Protein AF-A0A957ZQE4-F1 (afdb_monomer)

Mean predicted aligned error: 16.61 Å

pLDDT: mean 73.28, std 10.61, range [50.53, 89.31]

Structure (mmCIF, N/CA/C/O backbone):
data_AF-A0A957ZQE4-F1
#
_entry.id   AF-A0A957ZQE4-F1
#
loop_
_atom_site.group_PDB
_atom_site.id
_atom_site.type_symbol
_atom_site.label_atom_id
_atom_site.label_alt_id
_atom_site.label_comp_id
_atom_site.label_asym_id
_atom_site.label_entity_id
_atom_site.label_seq_id
_atom_site.pdbx_PDB_ins_code
_atom_site.Cartn_x
_atom_site.Cartn_y
_atom_site.Cartn_z
_atom_site.occupancy
_atom_site.B_iso_or_equiv
_atom_site.auth_seq_id
_atom_site.auth_comp_id
_atom_site.auth_asym_id
_atom_site.auth_atom_id
_atom_site.pdbx_PDB_model_num
ATOM 1 N N . LEU A 1 1 ? 15.292 -27.196 3.642 1.00 57.19 1 LEU A N 1
ATOM 2 C CA . LEU A 1 1 ? 14.819 -25.919 3.061 1.00 57.19 1 LEU A CA 1
ATOM 3 C C . LEU A 1 1 ? 16.015 -24.963 3.058 1.00 57.19 1 LEU A C 1
ATOM 5 O O . LEU A 1 1 ? 16.489 -24.632 4.133 1.00 57.19 1 LEU A O 1
ATOM 9 N N . GLY A 1 2 ? 16.624 -24.672 1.905 1.00 85.25 2 GLY A N 1
ATOM 10 C CA . GLY A 1 2 ? 17.897 -23.928 1.848 1.00 85.25 2 GLY A CA 1
ATOM 11 C C . GLY A 1 2 ? 17.754 -22.428 2.140 1.00 85.25 2 GLY A C 1
ATOM 12 O O . GLY A 1 2 ? 16.645 -21.900 2.120 1.00 85.25 2 GLY A O 1
ATOM 13 N N . LEU A 1 3 ? 18.883 -21.736 2.334 1.00 78.62 3 LEU A N 1
ATOM 14 C CA . LEU A 1 3 ? 18.977 -20.273 2.522 1.00 78.62 3 LEU A CA 1
ATOM 15 C C . LEU A 1 3 ? 18.223 -19.482 1.434 1.00 78.62 3 LEU A C 1
ATOM 17 O O . LEU A 1 3 ? 17.575 -18.479 1.719 1.00 78.62 3 LEU A O 1
ATOM 21 N N . PHE A 1 4 ? 18.225 -19.999 0.202 1.00 81.31 4 PHE A N 1
ATOM 22 C CA . PHE A 1 4 ? 17.439 -19.474 -0.917 1.00 81.31 4 PHE A CA 1
ATOM 23 C C . PHE A 1 4 ? 15.922 -19.533 -0.664 1.00 81.31 4 PHE A C 1
ATOM 25 O O . PHE A 1 4 ? 15.210 -18.572 -0.930 1.00 81.31 4 PHE A O 1
ATOM 32 N N . GLY A 1 5 ? 15.426 -20.627 -0.079 1.00 83.62 5 GLY A N 1
ATOM 33 C CA . GLY A 1 5 ? 14.014 -20.763 0.284 1.00 83.62 5 GLY A CA 1
ATOM 34 C C . GLY A 1 5 ? 13.593 -19.783 1.380 1.00 83.62 5 GLY A C 1
ATOM 35 O O . GLY A 1 5 ? 12.503 -19.224 1.311 1.00 83.62 5 GLY A O 1
ATOM 36 N N . VAL A 1 6 ? 14.479 -19.510 2.345 1.00 83.75 6 VAL A N 1
ATOM 37 C CA . VAL A 1 6 ? 14.240 -18.499 3.391 1.00 83.75 6 VAL A CA 1
ATOM 38 C C . VAL A 1 6 ? 14.212 -17.087 2.797 1.00 83.75 6 VAL A C 1
ATOM 40 O O . VAL A 1 6 ? 13.340 -16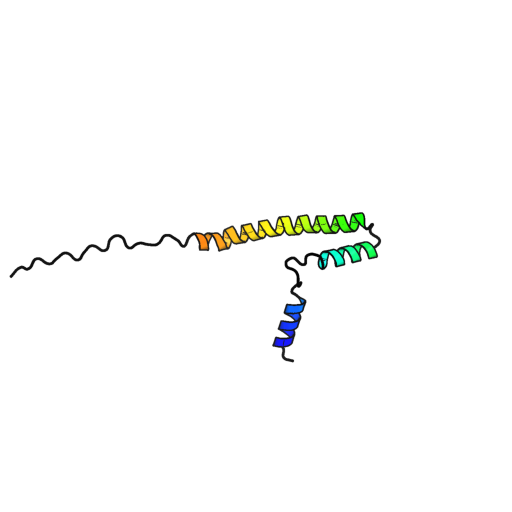.300 3.155 1.00 83.75 6 VAL A O 1
ATOM 43 N N . MET A 1 7 ? 15.094 -16.771 1.841 1.00 81.38 7 MET A N 1
ATOM 44 C CA . MET A 1 7 ? 15.052 -15.480 1.141 1.00 81.38 7 MET A CA 1
ATOM 45 C C . MET A 1 7 ? 13.780 -15.295 0.314 1.00 81.38 7 MET A C 1
ATOM 47 O O . MET A 1 7 ? 13.172 -14.233 0.392 1.00 81.38 7 MET A O 1
ATOM 51 N N . ILE A 1 8 ? 13.352 -16.312 -0.438 1.00 82.12 8 ILE A N 1
ATOM 52 C CA . ILE A 1 8 ? 12.107 -16.249 -1.217 1.00 82.12 8 ILE A CA 1
ATOM 53 C C . ILE A 1 8 ? 10.899 -16.094 -0.284 1.00 82.12 8 ILE A C 1
ATOM 55 O O . ILE A 1 8 ? 10.022 -15.282 -0.556 1.00 82.12 8 ILE A O 1
ATOM 59 N N . SER A 1 9 ? 10.880 -16.793 0.854 1.00 76.44 9 SER A N 1
ATOM 60 C CA . SER A 1 9 ? 9.819 -16.650 1.858 1.00 76.44 9 SER A CA 1
ATOM 61 C C . SER A 1 9 ? 9.775 -15.245 2.466 1.00 76.44 9 SER A C 1
ATOM 63 O O . SER A 1 9 ? 8.698 -14.663 2.582 1.00 76.44 9 SER A O 1
ATOM 65 N N . ASN A 1 10 ? 10.930 -14.675 2.821 1.00 74.81 10 ASN A N 1
ATOM 66 C CA . ASN A 1 10 ? 11.005 -13.303 3.330 1.00 74.81 10 ASN A CA 1
ATOM 67 C C . ASN A 1 10 ? 10.613 -12.279 2.260 1.00 74.81 10 ASN A C 1
ATOM 69 O O . ASN A 1 10 ? 9.953 -11.298 2.581 1.00 74.81 10 ASN A O 1
ATOM 73 N N . LEU A 1 11 ? 10.968 -12.516 0.994 1.00 72.94 11 LEU A N 1
ATOM 74 C CA . LEU A 1 11 ? 10.604 -11.644 -0.121 1.00 72.94 11 LEU A CA 1
ATOM 75 C C . LEU A 1 11 ? 9.091 -11.655 -0.374 1.00 72.94 11 LEU A C 1
ATOM 77 O O . LEU A 1 11 ? 8.489 -10.596 -0.501 1.00 72.94 11 LEU A O 1
ATOM 81 N N . ILE A 1 12 ? 8.466 -12.835 -0.378 1.00 70.56 12 ILE A N 1
ATOM 82 C CA . ILE A 1 12 ? 7.010 -12.979 -0.522 1.00 70.56 12 ILE A CA 1
ATOM 83 C C . ILE A 1 12 ? 6.283 -12.335 0.665 1.00 70.56 12 ILE A C 1
ATOM 85 O O . ILE A 1 12 ? 5.260 -11.688 0.472 1.00 70.56 12 ILE A O 1
ATOM 89 N N . SER A 1 13 ? 6.823 -12.457 1.881 1.00 65.75 13 SER A N 1
ATOM 90 C CA . SER A 1 13 ? 6.246 -11.818 3.069 1.00 65.75 13 SER A CA 1
ATOM 91 C C . SER A 1 13 ? 6.453 -10.300 3.109 1.00 65.75 13 SER A C 1
ATOM 93 O O . SER A 1 13 ? 5.699 -9.608 3.790 1.00 65.75 13 SER A O 1
ATOM 95 N N . ALA A 1 14 ? 7.479 -9.781 2.430 1.00 65.00 14 ALA A N 1
ATOM 96 C CA . ALA A 1 14 ? 7.797 -8.356 2.391 1.00 65.00 14 ALA A CA 1
ATOM 97 C C . ALA A 1 14 ? 7.049 -7.604 1.283 1.00 65.00 14 ALA A C 1
ATOM 99 O O . ALA A 1 14 ? 6.971 -6.377 1.331 1.00 65.00 14 ALA A O 1
ATOM 100 N N . ILE A 1 15 ? 6.511 -8.315 0.289 1.00 60.78 15 ILE A N 1
ATOM 101 C CA . ILE A 1 15 ? 5.730 -7.715 -0.789 1.00 60.78 15 ILE A CA 1
ATOM 102 C C . ILE A 1 15 ? 4.264 -7.678 -0.345 1.00 60.78 15 ILE A C 1
ATOM 104 O O . ILE A 1 15 ? 3.614 -8.726 -0.319 1.00 60.78 15 ILE A O 1
ATOM 108 N N . PRO A 1 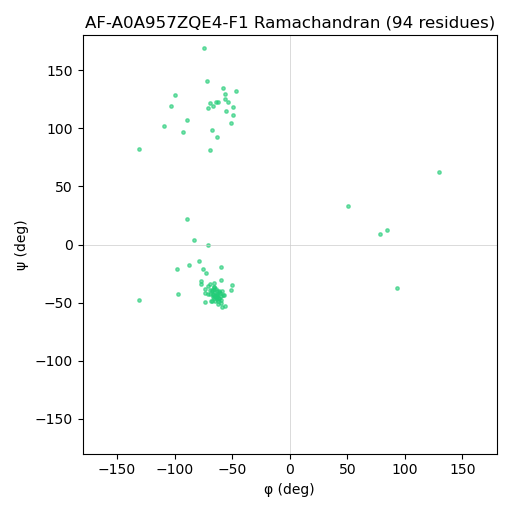16 ? 3.705 -6.502 -0.002 1.00 58.28 16 PRO A N 1
ATOM 109 C CA . PRO A 1 16 ? 2.264 -6.384 0.148 1.00 58.28 16 PRO A CA 1
ATOM 110 C C . PRO A 1 16 ? 1.601 -6.841 -1.157 1.00 58.28 16 PRO A C 1
ATOM 112 O O . PRO A 1 16 ? 1.929 -6.354 -2.239 1.00 58.28 16 PRO A O 1
ATOM 115 N N . ILE A 1 17 ? 0.689 -7.812 -1.048 1.00 59.88 17 ILE A N 1
ATOM 116 C CA . ILE A 1 17 ? 0.039 -8.492 -2.185 1.00 59.88 17 ILE A CA 1
ATOM 117 C C . ILE A 1 17 ? -0.743 -7.497 -3.069 1.00 59.88 17 ILE A C 1
ATOM 119 O O . ILE A 1 17 ? -0.995 -7.763 -4.243 1.00 59.88 17 ILE A O 1
ATOM 123 N N . THR A 1 18 ? -1.078 -6.316 -2.540 1.00 50.81 18 THR A N 1
ATOM 124 C CA . THR A 1 18 ? -1.650 -5.196 -3.290 1.00 50.81 18 THR A CA 1
ATOM 125 C C . THR A 1 18 ? -0.585 -4.149 -3.651 1.00 50.81 18 THR A C 1
ATOM 127 O O . THR A 1 18 ? 0.113 -3.654 -2.762 1.00 50.81 18 THR A O 1
ATOM 130 N N . PRO A 1 19 ? -0.472 -3.727 -4.929 1.00 51.91 19 PRO A N 1
ATOM 131 C CA . PRO A 1 19 ? 0.336 -2.567 -5.303 1.00 51.91 19 PRO A CA 1
ATOM 132 C C . PRO A 1 19 ? -0.091 -1.347 -4.474 1.00 51.91 19 PRO A C 1
ATOM 134 O O . PRO A 1 19 ? -1.269 -0.994 -4.448 1.00 51.91 19 PRO A O 1
ATOM 137 N N . GLY A 1 20 ? 0.848 -0.739 -3.744 1.00 57.53 20 GLY A N 1
ATOM 138 C CA . GLY A 1 20 ? 0.571 0.373 -2.822 1.00 57.53 20 GLY A CA 1
ATOM 139 C C . GLY A 1 20 ? -0.036 -0.028 -1.470 1.00 57.53 20 GLY A C 1
ATOM 140 O O . GLY A 1 20 ? -0.464 0.852 -0.728 1.00 57.53 20 GLY A O 1
ATOM 141 N N . ALA A 1 21 ? -0.093 -1.331 -1.159 1.00 60.00 21 ALA A N 1
ATOM 142 C CA . ALA A 1 21 ? -0.682 -1.905 0.055 1.00 60.00 21 ALA A CA 1
ATOM 143 C C . ALA A 1 21 ? -2.105 -1.403 0.349 1.00 60.00 21 ALA A C 1
ATOM 145 O O . ALA A 1 21 ? -2.516 -1.232 1.506 1.00 60.00 21 ALA A O 1
ATOM 146 N N . VAL A 1 22 ? -2.851 -1.137 -0.728 1.00 61.62 22 VAL A N 1
ATOM 147 C CA . VAL A 1 22 ? -4.127 -0.449 -0.644 1.00 61.62 22 VAL A CA 1
ATOM 148 C C . VAL A 1 22 ? -5.145 -1.322 0.084 1.00 61.62 22 VAL A C 1
ATOM 150 O O . VAL A 1 22 ? -5.409 -2.445 -0.337 1.00 61.62 22 VAL A O 1
ATOM 153 N N . GLY A 1 23 ? -5.665 -0.832 1.209 1.00 67.69 23 GLY A N 1
ATOM 154 C CA . GLY A 1 23 ? -6.643 -1.528 2.054 1.00 67.69 23 GLY A CA 1
ATOM 155 C C . GLY A 1 23 ? -6.054 -2.348 3.210 1.00 67.69 23 GLY A C 1
ATOM 156 O O . GLY A 1 23 ? -6.615 -2.315 4.300 1.00 67.69 23 GLY A O 1
ATOM 157 N N . GLN A 1 24 ? -4.910 -3.022 3.037 1.00 72.94 24 GLN A N 1
ATOM 158 C CA . GLN A 1 24 ? -4.297 -3.813 4.121 1.00 72.94 24 GLN A CA 1
ATOM 159 C C . GLN A 1 24 ? -3.648 -2.927 5.188 1.00 72.94 24 GLN A C 1
ATOM 161 O O . GLN A 1 24 ? -3.924 -3.081 6.377 1.00 72.94 24 GLN A O 1
ATOM 166 N N . PHE A 1 25 ? -2.818 -1.973 4.762 1.00 75.56 25 PHE A N 1
ATOM 167 C CA . PHE A 1 25 ? -2.191 -1.027 5.686 1.00 75.56 25 PHE A CA 1
ATOM 168 C C . PHE A 1 25 ? -3.213 -0.056 6.277 1.00 75.56 25 PHE A C 1
ATOM 170 O O . PHE A 1 25 ? -3.162 0.228 7.467 1.00 75.56 25 PHE A O 1
ATOM 177 N N . ASP A 1 26 ? -4.176 0.399 5.473 1.00 77.19 26 ASP A N 1
ATOM 178 C CA . ASP A 1 26 ? -5.239 1.299 5.928 1.00 77.19 26 ASP A CA 1
ATOM 179 C C . ASP A 1 26 ? -6.115 0.634 6.992 1.00 77.19 26 ASP A C 1
ATOM 181 O O . ASP A 1 26 ? -6.382 1.244 8.020 1.00 77.19 26 ASP A O 1
ATOM 185 N N . GLY A 1 27 ? -6.521 -0.622 6.775 1.00 79.94 27 GLY A N 1
ATOM 186 C CA . GLY A 1 27 ? -7.320 -1.373 7.742 1.00 79.94 27 GLY A CA 1
ATOM 187 C C . GLY A 1 27 ? -6.557 -1.660 9.035 1.00 79.94 27 GLY A C 1
ATOM 188 O O . GLY A 1 27 ? -7.126 -1.548 10.118 1.00 79.94 27 GLY A O 1
ATOM 189 N N . MET A 1 28 ? -5.258 -1.965 8.941 1.00 81.94 28 MET A N 1
ATOM 190 C CA . MET A 1 28 ? -4.398 -2.134 10.114 1.00 81.94 28 MET A CA 1
ATOM 191 C C . MET A 1 28 ? -4.243 -0.823 10.892 1.00 81.94 28 MET A C 1
ATOM 193 O O . MET A 1 28 ? -4.415 -0.813 12.107 1.00 81.94 28 MET A O 1
ATOM 197 N N . LEU A 1 29 ? -3.934 0.280 10.208 1.00 82.56 29 LEU A N 1
ATOM 198 C CA . LEU A 1 29 ? -3.713 1.580 10.837 1.00 82.56 29 LEU A CA 1
ATOM 199 C C . LEU A 1 29 ? -5.006 2.113 11.461 1.00 82.56 29 LEU A C 1
ATOM 201 O O . LEU A 1 29 ? -4.991 2.555 12.606 1.00 82.56 29 LEU A O 1
ATOM 205 N N . TYR A 1 30 ? -6.122 1.990 10.737 1.00 86.56 30 TYR A N 1
ATOM 206 C CA . TYR A 1 30 ? -7.458 2.271 11.247 1.00 86.56 30 TYR A CA 1
ATOM 207 C C . TYR A 1 30 ? -7.737 1.440 12.497 1.00 86.56 30 TYR A C 1
ATOM 209 O O . TYR A 1 30 ? -8.015 2.012 13.540 1.00 86.56 30 TYR A O 1
ATOM 217 N N . GLY A 1 31 ? -7.553 0.117 12.440 1.00 83.12 31 GLY A N 1
ATOM 218 C CA . GLY A 1 31 ? -7.770 -0.769 13.584 1.00 83.12 31 GLY A CA 1
ATOM 219 C C . GLY A 1 31 ? -6.908 -0.417 14.799 1.00 83.12 31 GLY A C 1
ATOM 220 O O . GLY A 1 31 ? -7.406 -0.429 15.920 1.00 83.12 31 GLY A O 1
ATOM 221 N N . ILE A 1 32 ? -5.642 -0.041 14.597 1.00 86.44 32 ILE A N 1
ATOM 222 C CA . ILE A 1 32 ? -4.760 0.426 15.678 1.00 86.44 32 ILE A CA 1
ATOM 223 C C . ILE A 1 32 ? -5.281 1.737 16.277 1.00 86.44 32 ILE A C 1
ATOM 225 O O . ILE A 1 32 ? -5.326 1.861 17.498 1.00 86.44 32 ILE A O 1
ATOM 229 N N . LEU A 1 33 ? -5.700 2.695 15.445 1.00 83.38 33 LEU A N 1
ATOM 230 C CA . LEU A 1 33 ? -6.273 3.970 15.889 1.00 83.38 33 LEU A CA 1
ATOM 231 C C . LEU A 1 33 ? -7.579 3.757 16.669 1.00 83.38 33 LEU A C 1
ATOM 233 O O . LEU A 1 33 ? -7.759 4.350 17.732 1.00 83.38 33 LEU A O 1
ATOM 237 N N . THR A 1 34 ? -8.450 2.860 16.204 1.00 85.25 34 THR A N 1
ATOM 238 C CA . THR A 1 34 ? -9.701 2.523 16.894 1.00 85.25 34 THR A CA 1
ATOM 239 C C . THR A 1 34 ? -9.436 1.814 18.226 1.00 85.25 34 THR A C 1
ATOM 241 O O . THR A 1 34 ? -10.046 2.160 19.234 1.00 85.25 34 THR A O 1
ATOM 244 N N . VAL A 1 35 ? -8.484 0.872 18.279 1.00 89.00 35 VAL A N 1
ATOM 245 C CA . VAL A 1 35 ? -8.068 0.204 19.532 1.00 89.00 35 VAL A CA 1
ATOM 246 C C . VAL A 1 35 ? -7.408 1.185 20.504 1.00 89.00 35 VAL A C 1
ATOM 248 O O . VAL A 1 35 ? -7.583 1.062 21.714 1.00 89.00 35 VAL A O 1
ATOM 251 N N . ALA A 1 36 ? -6.695 2.191 19.996 1.00 86.62 36 ALA A N 1
ATOM 252 C CA . ALA A 1 36 ? -6.133 3.277 20.795 1.00 86.62 36 ALA A CA 1
ATOM 253 C C . ALA A 1 36 ? -7.196 4.261 21.331 1.00 86.62 36 ALA A C 1
ATOM 255 O O . ALA A 1 36 ? -6.847 5.198 22.048 1.00 86.62 36 ALA A O 1
ATOM 256 N N . GLY A 1 37 ? -8.480 4.051 21.016 1.00 85.50 37 GLY A N 1
ATOM 257 C CA . GLY A 1 37 ? -9.597 4.856 21.510 1.00 85.50 37 GLY A CA 1
ATOM 258 C C . GLY A 1 37 ? -9.861 6.132 20.710 1.00 85.50 37 GLY A C 1
ATOM 259 O O . GLY A 1 37 ? -10.614 6.987 21.172 1.00 85.50 37 GLY A O 1
ATOM 260 N N . VAL A 1 38 ? -9.257 6.279 19.526 1.00 85.62 38 VAL A N 1
ATOM 261 C CA . VAL A 1 38 ? -9.542 7.394 18.612 1.00 85.62 38 VAL A CA 1
ATOM 262 C C . VAL A 1 38 ? -10.921 7.194 17.988 1.00 85.62 38 VAL A C 1
ATOM 264 O O . VAL A 1 38 ? -11.299 6.073 17.640 1.00 85.62 38 VAL A O 1
ATOM 267 N N . ASN A 1 39 ? -11.674 8.286 17.830 1.00 89.31 39 ASN A N 1
ATOM 268 C CA . ASN A 1 39 ? -12.977 8.247 17.178 1.00 89.31 39 ASN A CA 1
ATOM 269 C C . ASN A 1 39 ? -12.836 7.698 15.747 1.00 89.31 39 ASN A C 1
ATOM 271 O O . ASN A 1 39 ? -11.952 8.110 14.998 1.00 89.31 39 ASN A O 1
ATOM 275 N N . GLU A 1 40 ? -13.723 6.787 15.355 1.00 83.75 40 GLU A N 1
ATOM 276 C CA . GLU A 1 40 ? -13.740 6.137 14.039 1.00 83.75 40 GLU A CA 1
ATOM 277 C C . GLU A 1 40 ? -13.673 7.136 12.871 1.00 83.75 40 GLU A C 1
ATOM 279 O O . GLU A 1 40 ? -12.944 6.922 11.899 1.00 83.75 40 GLU A O 1
ATOM 284 N N . ALA A 1 41 ? -14.360 8.275 12.992 1.00 84.38 41 ALA A N 1
ATOM 285 C CA . ALA A 1 41 ? -14.333 9.322 11.975 1.00 84.38 41 ALA A CA 1
ATOM 286 C C . ALA A 1 41 ? -12.944 9.972 11.845 1.00 84.38 41 ALA A C 1
ATOM 288 O O . ALA A 1 41 ? -12.471 10.218 10.735 1.00 84.38 41 ALA A O 1
ATOM 289 N N . GLU A 1 42 ? -12.269 10.213 12.969 1.00 84.00 42 GLU A N 1
ATOM 290 C CA . GLU A 1 42 ? -10.931 10.813 13.025 1.00 84.00 42 GLU A CA 1
ATOM 291 C C . GLU A 1 42 ? -9.857 9.820 12.566 1.00 84.00 42 GLU A C 1
ATOM 293 O O . GLU A 1 42 ? -8.943 10.187 11.825 1.00 84.00 42 GLU A O 1
ATOM 298 N N . ALA A 1 43 ? -10.005 8.545 12.934 1.00 84.31 43 ALA A N 1
ATOM 299 C CA . ALA A 1 43 ? -9.137 7.460 12.495 1.00 84.31 43 ALA A CA 1
ATOM 300 C C . ALA A 1 43 ? -9.192 7.283 10.969 1.00 84.31 43 ALA A C 1
ATOM 302 O O . ALA A 1 43 ? -8.150 7.223 10.313 1.00 84.31 43 ALA A O 1
ATOM 303 N N . GLY A 1 44 ? -10.396 7.266 10.386 1.00 83.12 44 GLY A N 1
ATOM 304 C C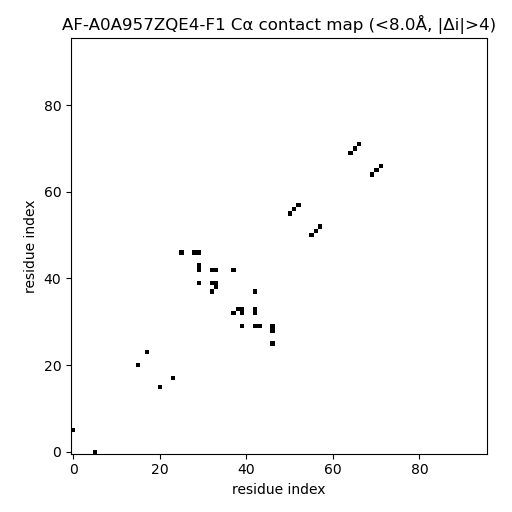A . GLY A 1 44 ? -10.579 7.190 8.934 1.00 83.12 44 GLY A CA 1
ATOM 305 C C . GLY A 1 44 ? -10.001 8.404 8.202 1.00 83.12 44 GLY A C 1
ATOM 306 O O . GLY A 1 44 ? -9.294 8.253 7.203 1.00 83.12 44 GLY A O 1
ATOM 307 N N . LEU A 1 45 ? -10.230 9.609 8.735 1.00 85.31 45 LEU A N 1
ATOM 308 C CA . LEU A 1 45 ? -9.657 10.852 8.208 1.00 85.31 45 LEU A CA 1
ATOM 309 C C . LEU A 1 45 ? -8.127 10.838 8.224 1.00 85.31 45 LEU A C 1
ATOM 311 O O . LEU A 1 45 ? -7.509 11.202 7.224 1.00 85.31 45 LEU A O 1
ATOM 315 N N . GLY A 1 46 ? -7.510 10.384 9.317 1.00 83.00 46 GLY A N 1
ATOM 316 C CA . GLY A 1 46 ? -6.054 10.292 9.435 1.00 83.00 46 GLY A CA 1
ATOM 317 C C . GLY A 1 46 ? -5.435 9.360 8.392 1.00 83.00 46 GLY A C 1
ATOM 318 O O . GLY A 1 46 ? -4.436 9.708 7.760 1.00 83.00 46 GLY A O 1
ATOM 319 N N . VAL A 1 47 ? -6.069 8.211 8.148 1.00 85.50 47 VAL A N 1
ATOM 320 C CA . VAL A 1 47 ? -5.627 7.234 7.141 1.00 85.50 47 VAL A CA 1
ATOM 321 C C . VAL A 1 47 ? -5.723 7.814 5.724 1.00 85.50 47 VAL A C 1
ATOM 323 O O . VAL A 1 47 ? -4.776 7.700 4.942 1.00 85.50 47 VAL A O 1
ATOM 326 N N . ILE A 1 48 ? -6.828 8.492 5.389 1.00 83.31 48 ILE A N 1
ATOM 327 C CA . ILE A 1 48 ? -7.004 9.131 4.074 1.00 83.31 48 ILE A CA 1
ATOM 328 C C . ILE A 1 48 ? -6.034 10.303 3.890 1.00 83.31 48 ILE A C 1
ATOM 330 O O . ILE A 1 48 ? -5.471 10.472 2.808 1.00 83.31 48 ILE A O 1
ATOM 334 N N . LEU A 1 49 ? -5.793 11.101 4.929 1.00 84.69 49 LEU A N 1
ATOM 335 C CA . LEU A 1 49 ? -4.848 12.213 4.859 1.00 84.69 49 LEU A CA 1
ATOM 336 C C . LEU A 1 49 ? -3.421 11.708 4.610 1.00 84.69 49 LEU A C 1
ATOM 338 O O . LEU A 1 49 ? -2.729 12.213 3.725 1.00 84.69 49 LEU A O 1
ATOM 342 N N . LEU A 1 50 ? -3.011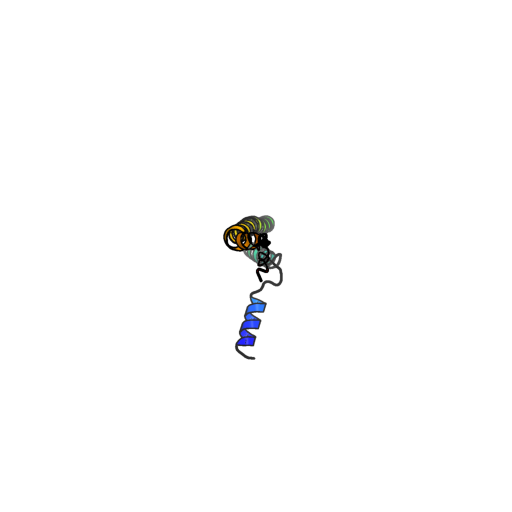 10.663 5.336 1.00 82.75 50 LEU A N 1
ATOM 343 C CA . LEU A 1 50 ? -1.727 9.994 5.137 1.00 82.75 50 LEU A CA 1
ATOM 344 C C . LEU A 1 50 ? -1.596 9.482 3.699 1.00 82.75 50 LEU A C 1
ATOM 346 O O . LEU A 1 50 ? -0.570 9.689 3.057 1.00 82.75 50 LEU A O 1
ATOM 350 N N . ARG A 1 51 ? -2.660 8.878 3.159 1.00 78.69 51 ARG A N 1
ATOM 351 C CA . ARG A 1 51 ? -2.730 8.429 1.764 1.00 78.69 51 ARG A CA 1
ATOM 352 C C . ARG A 1 51 ? -2.561 9.558 0.771 1.00 78.69 51 ARG A C 1
ATOM 354 O O . ARG A 1 51 ? -1.796 9.403 -0.175 1.00 78.69 51 ARG A O 1
ATOM 361 N N . VAL A 1 52 ? -3.273 10.662 0.964 1.00 81.19 52 VAL A N 1
ATOM 362 C CA . VAL A 1 52 ? -3.170 11.821 0.080 1.00 81.19 52 VAL A CA 1
ATOM 363 C C . VAL A 1 52 ? -1.736 12.321 0.085 1.00 81.19 52 VAL A C 1
ATOM 365 O O . VAL A 1 52 ? -1.135 12.404 -0.977 1.00 81.19 52 VAL A O 1
ATOM 368 N N . VAL A 1 53 ? -1.138 12.538 1.255 1.00 81.56 53 VAL A N 1
ATOM 369 C CA . VAL A 1 53 ? 0.244 13.019 1.342 1.00 81.56 53 VAL A CA 1
ATOM 370 C C . VAL A 1 53 ? 1.214 12.016 0.720 1.00 81.56 53 VAL A C 1
ATOM 372 O O . VAL A 1 53 ? 1.988 12.389 -0.155 1.00 81.56 53 VAL A O 1
ATOM 375 N N . SER A 1 54 ? 1.169 10.740 1.098 1.00 75.38 54 SER A N 1
ATOM 376 C CA . SER A 1 54 ? 2.128 9.749 0.610 1.00 75.38 54 SER A CA 1
ATOM 377 C C . SER A 1 54 ? 1.959 9.439 -0.877 1.00 75.38 54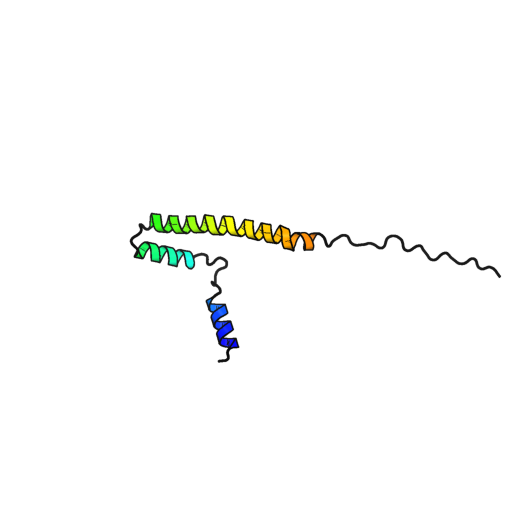 SER A C 1
ATOM 379 O O . SER A 1 54 ? 2.944 9.485 -1.603 1.00 75.38 54 SER A O 1
ATOM 381 N N . LEU A 1 55 ? 0.750 9.163 -1.375 1.00 73.75 55 LEU A N 1
ATOM 382 C CA . LEU A 1 55 ? 0.558 8.826 -2.792 1.00 73.75 55 LEU A CA 1
ATOM 383 C C . LEU A 1 55 ? 0.692 10.049 -3.693 1.00 73.75 55 LEU A C 1
ATOM 385 O O . LEU A 1 55 ? 1.342 9.944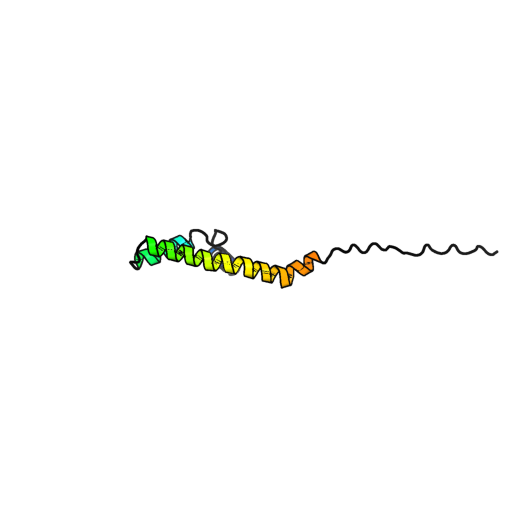 -4.727 1.00 73.75 55 LEU A O 1
ATOM 389 N N . TRP A 1 56 ? 0.137 11.206 -3.319 1.00 72.25 56 TRP A N 1
ATOM 390 C CA . TRP A 1 56 ? 0.193 12.388 -4.185 1.00 72.25 56 TRP A CA 1
ATOM 391 C C . TRP A 1 56 ? 1.521 13.126 -4.148 1.00 72.25 56 TRP A C 1
ATOM 393 O O . TRP A 1 56 ? 1.755 13.931 -5.038 1.00 72.2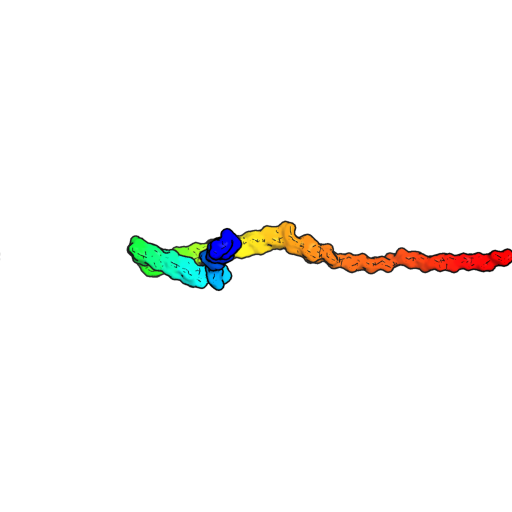5 56 TRP A O 1
ATOM 403 N N . THR A 1 57 ? 2.406 12.878 -3.182 1.00 76.19 57 THR A N 1
ATOM 404 C CA . THR A 1 57 ? 3.764 13.444 -3.234 1.00 76.19 57 THR A CA 1
ATOM 405 C C . THR A 1 57 ? 4.758 12.446 -3.805 1.00 76.19 57 THR A C 1
ATOM 407 O O . THR A 1 57 ? 5.549 12.799 -4.675 1.00 76.19 57 THR A O 1
ATOM 410 N N . LEU A 1 58 ? 4.685 11.178 -3.400 1.00 77.00 58 LEU A N 1
ATOM 411 C CA . LEU A 1 58 ? 5.674 10.180 -3.792 1.00 77.00 58 LEU A CA 1
ATOM 412 C C . LEU A 1 58 ? 5.549 9.807 -5.274 1.00 77.00 58 LEU A C 1
ATOM 414 O O . LEU A 1 58 ? 6.572 9.755 -5.948 1.00 77.00 58 LEU A O 1
ATOM 418 N N . LEU A 1 59 ? 4.335 9.623 -5.819 1.00 78.50 59 LEU A N 1
ATOM 419 C CA . LEU A 1 59 ? 4.153 9.323 -7.252 1.00 78.50 59 LEU A CA 1
ATOM 420 C C . LEU A 1 59 ? 4.728 10.402 -8.178 1.00 78.50 59 LEU A C 1
ATOM 422 O O . LEU A 1 59 ? 5.528 10.045 -9.045 1.00 78.50 59 LEU A O 1
ATOM 426 N N . PRO A 1 60 ? 4.370 11.694 -8.041 1.00 79.81 60 PRO A N 1
ATOM 427 C CA . PRO A 1 60 ? 4.925 12.710 -8.923 1.00 79.81 60 PRO A CA 1
ATOM 428 C C . PRO A 1 60 ? 6.410 12.944 -8.669 1.00 79.81 60 PRO A C 1
ATOM 430 O O . PRO A 1 60 ? 7.132 13.177 -9.630 1.00 79.81 60 PRO A O 1
ATOM 433 N N . VAL A 1 61 ? 6.902 12.832 -7.430 1.00 82.31 61 VAL A N 1
ATOM 434 C CA . VAL A 1 61 ? 8.338 12.987 -7.144 1.00 82.31 61 VAL A CA 1
ATOM 435 C C . VAL A 1 61 ? 9.148 11.842 -7.755 1.00 82.31 61 VAL A C 1
ATOM 437 O O . VAL A 1 61 ? 10.111 12.104 -8.472 1.00 82.31 61 VAL A O 1
ATOM 440 N N . CYS A 1 62 ? 8.749 10.581 -7.556 1.00 80.38 62 CYS A N 1
ATOM 441 C CA . CYS A 1 62 ? 9.399 9.442 -8.211 1.00 80.38 62 CYS A CA 1
ATOM 442 C C . CYS A 1 62 ? 9.288 9.538 -9.732 1.00 80.38 62 CYS A C 1
ATOM 444 O O . CYS A 1 62 ? 10.293 9.380 -10.417 1.00 80.38 62 CYS A O 1
ATOM 446 N N . GLY A 1 63 ? 8.102 9.848 -10.260 1.00 80.50 63 GLY A N 1
ATOM 447 C CA . GLY A 1 63 ? 7.888 10.024 -11.695 1.00 80.50 63 GLY A CA 1
ATOM 448 C C . GLY A 1 63 ? 8.784 11.112 -12.285 1.00 80.50 63 GLY A C 1
ATOM 449 O O . GLY A 1 63 ? 9.413 10.894 -13.318 1.00 80.50 63 GLY A O 1
ATOM 450 N N . LEU A 1 64 ? 8.918 12.247 -11.596 1.00 84.12 64 LEU A N 1
ATOM 451 C CA . LEU A 1 64 ? 9.779 13.352 -12.004 1.00 84.12 64 LEU A CA 1
ATOM 452 C C . LEU A 1 64 ? 11.260 12.960 -11.970 1.00 84.12 64 LEU A C 1
ATOM 454 O O . LEU A 1 64 ? 11.978 13.213 -12.932 1.00 84.12 64 LEU A O 1
ATOM 458 N N . ILE A 1 65 ? 11.723 12.302 -10.905 1.00 85.06 65 ILE A N 1
ATOM 459 C CA . ILE A 1 65 ? 13.114 11.838 -10.795 1.00 85.06 65 ILE A CA 1
ATOM 460 C C . ILE A 1 65 ? 13.417 10.807 -11.887 1.00 85.06 65 ILE A C 1
ATOM 462 O O . ILE A 1 65 ? 14.425 10.925 -12.582 1.00 85.06 65 ILE A O 1
ATOM 466 N N . THR A 1 66 ? 12.541 9.823 -12.098 1.00 83.25 66 THR A N 1
ATOM 467 C CA . THR A 1 66 ? 12.700 8.828 -13.167 1.00 83.25 66 THR A CA 1
ATOM 468 C C . THR A 1 66 ? 12.695 9.486 -14.546 1.00 83.25 66 THR A C 1
ATOM 470 O O . THR A 1 66 ? 13.512 9.123 -15.397 1.00 83.25 66 THR A O 1
ATOM 473 N N . TYR A 1 67 ? 11.832 10.481 -14.765 1.00 77.94 67 TYR A N 1
ATOM 474 C CA . TYR A 1 67 ? 11.789 11.243 -16.008 1.00 77.94 67 TYR A CA 1
ATOM 475 C C . TYR A 1 67 ? 13.099 11.997 -16.269 1.00 77.94 67 TYR A C 1
ATOM 477 O O . TYR A 1 67 ? 13.678 11.876 -17.353 1.00 77.94 67 TYR A O 1
ATOM 485 N N . LEU A 1 68 ? 13.594 12.718 -15.261 1.00 80.56 68 LEU A N 1
ATOM 486 C CA . LEU A 1 68 ? 14.805 13.533 -15.350 1.00 80.56 68 LEU A CA 1
ATOM 487 C C . LEU A 1 68 ? 16.081 12.692 -15.489 1.00 80.56 68 LEU A C 1
ATOM 489 O O . LEU A 1 68 ? 16.939 13.024 -16.302 1.00 80.56 68 LEU A O 1
ATOM 493 N N . PHE A 1 69 ? 16.215 11.600 -14.731 1.00 78.12 69 PHE A N 1
ATOM 494 C CA . PHE A 1 69 ? 17.474 10.849 -14.635 1.00 78.12 69 PHE A CA 1
ATOM 495 C C . PHE A 1 69 ? 17.562 9.604 -15.530 1.00 78.12 69 PHE A C 1
ATOM 497 O O . PHE A 1 69 ? 18.669 9.151 -15.815 1.00 78.12 69 PHE A O 1
ATOM 504 N N . GLY A 1 70 ? 16.441 9.037 -15.989 1.00 67.00 70 GLY A N 1
ATOM 505 C CA . GLY A 1 70 ? 16.443 7.765 -16.729 1.00 67.00 7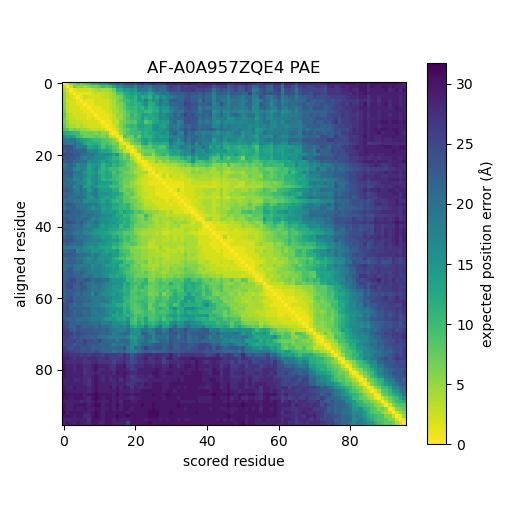0 GLY A CA 1
ATOM 506 C C . GLY A 1 70 ? 15.649 7.784 -18.032 1.00 67.00 70 GLY A C 1
ATOM 507 O O . GLY A 1 70 ? 16.147 7.363 -19.076 1.00 67.00 70 GLY A O 1
ATOM 508 N N . PHE A 1 71 ? 14.421 8.298 -17.999 1.00 67.00 71 PHE A N 1
ATOM 509 C CA . PHE A 1 71 ? 13.494 8.192 -19.127 1.00 67.00 71 PHE A CA 1
ATOM 510 C C . PHE A 1 71 ? 13.815 9.173 -20.262 1.00 67.00 71 PHE A C 1
ATOM 512 O O . PHE A 1 71 ? 13.709 8.816 -21.435 1.00 67.00 71 PHE A O 1
ATOM 519 N N . SER A 1 72 ? 14.309 10.374 -19.940 1.00 60.75 72 SER A N 1
ATOM 520 C CA . SER A 1 72 ? 14.736 11.359 -20.950 1.00 60.75 72 SER A CA 1
ATOM 521 C C . SER A 1 72 ? 15.853 10.830 -21.859 1.00 60.75 72 SER A C 1
ATOM 523 O O . SER A 1 72 ? 15.922 11.184 -23.035 1.00 60.75 72 SER A O 1
ATOM 525 N N . ARG A 1 73 ? 16.719 9.943 -21.351 1.00 62.03 73 ARG A N 1
ATOM 526 C CA . ARG A 1 73 ? 17.814 9.347 -22.130 1.00 62.03 73 ARG A CA 1
ATOM 527 C C . ARG A 1 73 ? 17.324 8.236 -23.068 1.00 62.03 73 ARG A C 1
ATOM 529 O O . ARG A 1 73 ? 17.875 8.088 -24.152 1.00 62.03 73 ARG A O 1
ATOM 536 N N . ALA A 1 74 ? 16.272 7.510 -22.686 1.00 64.75 74 ALA A N 1
ATOM 537 C CA . ALA A 1 74 ? 15.628 6.502 -23.531 1.00 64.75 74 ALA A CA 1
ATOM 538 C C . ALA A 1 74 ? 14.840 7.132 -24.697 1.00 64.75 74 ALA A C 1
ATOM 540 O O . ALA A 1 74 ? 14.853 6.595 -25.801 1.00 64.75 74 ALA A O 1
ATOM 541 N N . LEU A 1 75 ? 14.215 8.297 -24.482 1.00 63.56 75 LEU A N 1
ATOM 542 C CA . LEU A 1 75 ? 13.471 9.022 -25.524 1.00 63.56 75 LEU A CA 1
ATOM 543 C C . LEU A 1 75 ? 14.367 9.748 -26.545 1.00 63.56 75 LEU A C 1
ATOM 545 O O . LEU A 1 75 ? 13.929 10.011 -27.660 1.00 63.56 75 LEU A O 1
ATOM 549 N N . ASN A 1 76 ? 15.626 10.043 -26.202 1.00 62.75 76 ASN A N 1
ATOM 550 C CA . ASN A 1 76 ? 16.586 10.693 -27.106 1.00 62.75 76 ASN A CA 1
ATOM 551 C C . ASN A 1 76 ? 17.307 9.720 -28.074 1.00 62.75 76 ASN A C 1
ATOM 553 O O . ASN A 1 76 ? 18.167 10.149 -28.839 1.00 62.75 76 ASN A O 1
ATOM 557 N N . LEU A 1 77 ? 16.969 8.422 -28.085 1.00 60.59 77 LEU A N 1
ATOM 558 C CA . LEU A 1 77 ? 17.611 7.397 -28.933 1.00 60.59 77 LEU A CA 1
ATOM 559 C C . LEU A 1 77 ? 16.976 7.217 -30.330 1.00 60.59 77 LEU A C 1
ATOM 561 O O . LEU A 1 77 ? 17.159 6.182 -30.967 1.00 60.59 77 LEU A O 1
ATOM 565 N N . SER A 1 78 ? 16.252 8.209 -30.853 1.00 59.44 78 SER A N 1
ATOM 566 C CA . SER A 1 78 ? 15.822 8.205 -32.261 1.00 59.44 78 SER A CA 1
ATOM 567 C C . SER A 1 78 ? 16.125 9.520 -32.971 1.00 59.44 78 SER A C 1
ATOM 569 O O . SER A 1 78 ? 15.246 10.340 -33.215 1.00 59.44 78 SER A O 1
ATOM 571 N N . PRO A 1 79 ? 17.372 9.662 -33.422 1.00 58.34 79 PRO A N 1
ATOM 572 C CA . PRO A 1 79 ? 17.647 10.040 -34.788 1.00 58.34 79 PRO A CA 1
ATOM 573 C C . PRO A 1 79 ? 18.233 8.806 -35.470 1.00 58.34 79 PRO A C 1
ATOM 575 O O . PRO A 1 79 ? 19.398 8.463 -35.275 1.00 58.34 79 PRO A O 1
ATOM 578 N N . THR A 1 80 ? 17.412 8.110 -36.255 1.00 59.66 80 THR A N 1
ATOM 579 C CA . THR A 1 80 ? 17.908 7.183 -37.272 1.00 59.66 80 THR A CA 1
ATOM 580 C C . THR A 1 80 ? 18.934 7.943 -38.104 1.00 59.66 80 THR A C 1
ATOM 582 O O . THR A 1 80 ? 18.580 8.811 -38.900 1.00 59.66 80 THR A O 1
ATOM 585 N N . VAL A 1 81 ? 20.215 7.652 -37.882 1.00 62.38 81 VAL A N 1
ATOM 586 C CA . VAL A 1 81 ? 21.287 8.043 -38.790 1.00 62.38 81 VAL A CA 1
ATOM 587 C C . VAL A 1 81 ? 20.995 7.302 -40.087 1.00 62.38 81 VAL A C 1
ATOM 589 O O . VAL A 1 81 ? 21.351 6.139 -40.244 1.00 62.38 81 VAL A O 1
ATOM 592 N N . LEU A 1 82 ? 20.272 7.947 -41.000 1.00 67.19 82 LEU A N 1
ATOM 593 C CA . LEU A 1 82 ? 20.317 7.540 -42.391 1.00 67.19 82 LEU A CA 1
ATOM 594 C C . LEU A 1 82 ? 21.719 7.906 -42.885 1.00 67.19 82 LEU A C 1
ATOM 596 O O . LEU A 1 82 ? 22.074 9.089 -42.817 1.00 67.19 82 LEU A O 1
ATOM 600 N N . PRO A 1 83 ? 22.522 6.949 -43.380 1.00 57.06 83 PRO A N 1
ATOM 601 C CA . PRO A 1 83 ? 23.734 7.269 -44.111 1.00 57.06 83 PRO A CA 1
ATOM 602 C C . PRO A 1 83 ? 23.309 7.892 -45.444 1.00 57.06 83 PRO A C 1
ATOM 604 O O . PRO A 1 83 ? 23.207 7.232 -46.472 1.00 57.06 83 PRO A O 1
ATOM 607 N N . LYS A 1 84 ? 22.978 9.184 -45.425 1.00 62.53 84 LYS A N 1
ATOM 608 C CA . LYS A 1 84 ? 22.789 9.967 -46.638 1.00 62.53 84 LYS A CA 1
ATOM 609 C C . LYS A 1 84 ? 24.123 10.620 -46.946 1.00 62.53 84 LYS A C 1
ATOM 611 O O . LYS A 1 84 ? 24.445 11.648 -46.358 1.00 62.53 84 LYS A O 1
ATOM 616 N N . ASN A 1 85 ? 24.857 9.950 -47.834 1.00 64.75 85 ASN A N 1
ATOM 617 C CA . ASN A 1 85 ? 26.007 10.382 -48.638 1.00 64.75 85 ASN A CA 1
ATOM 618 C C . ASN A 1 85 ? 27.175 9.394 -48.511 1.00 64.75 85 ASN A C 1
ATOM 620 O O . ASN A 1 85 ? 28.262 9.766 -48.084 1.00 64.75 85 ASN A O 1
ATOM 624 N N . GLU A 1 86 ? 26.972 8.145 -48.932 1.00 64.44 86 GLU A N 1
ATOM 625 C CA . GLU A 1 86 ? 28.072 7.456 -49.607 1.00 64.44 86 GLU A CA 1
ATOM 626 C C . GLU A 1 86 ? 28.225 8.121 -50.986 1.00 64.44 86 GLU A C 1
ATOM 628 O O . GLU A 1 86 ? 27.266 8.126 -51.767 1.00 64.44 86 GLU A O 1
ATOM 633 N N . PRO A 1 87 ? 29.371 8.750 -51.298 1.00 62.38 87 PRO A N 1
ATOM 634 C CA . PRO A 1 87 ? 29.664 9.154 -52.661 1.00 62.38 87 PRO A CA 1
ATOM 635 C C . PRO A 1 87 ? 29.774 7.878 -53.496 1.00 62.38 87 PRO A C 1
ATOM 637 O O . PRO A 1 87 ? 30.575 6.997 -53.183 1.00 62.38 87 PRO A O 1
ATOM 640 N N . LEU A 1 88 ? 28.952 7.778 -54.542 1.00 68.44 88 LEU A N 1
ATOM 641 C CA . LEU A 1 88 ? 29.067 6.741 -55.564 1.00 68.44 88 LEU A CA 1
ATOM 642 C C . LEU A 1 88 ? 30.538 6.628 -56.003 1.00 68.44 88 LEU A C 1
ATOM 644 O O . LEU A 1 88 ? 31.145 7.668 -56.280 1.00 68.44 88 LEU A O 1
ATOM 648 N N . PRO A 1 89 ? 31.117 5.414 -56.070 1.00 67.81 89 PRO A N 1
ATOM 649 C CA . PRO A 1 89 ? 32.474 5.233 -56.558 1.00 67.81 89 PRO A CA 1
ATOM 650 C C . PRO A 1 89 ? 32.567 5.851 -57.950 1.00 67.81 89 PRO A C 1
ATOM 652 O O . PRO A 1 89 ? 31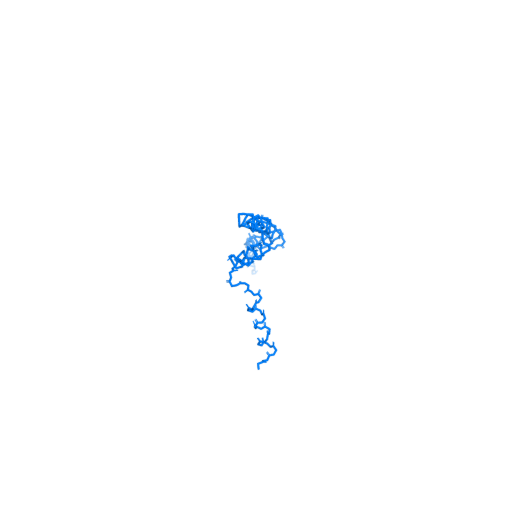.881 5.436 -58.885 1.00 67.81 89 PRO A O 1
ATOM 655 N N . SER A 1 90 ? 33.383 6.900 -58.045 1.00 64.62 90 SER A N 1
ATOM 656 C CA . SER A 1 90 ? 33.754 7.559 -59.286 1.00 64.62 90 SER A CA 1
ATOM 657 C C . SER A 1 90 ? 34.202 6.487 -60.267 1.00 64.62 90 SER A C 1
ATOM 659 O O . SER A 1 90 ? 35.225 5.836 -60.042 1.00 64.62 90 SER A O 1
ATOM 661 N N . ALA A 1 91 ? 33.411 6.282 -61.319 1.00 63.03 91 ALA A N 1
ATOM 662 C CA . ALA A 1 91 ? 33.788 5.444 -62.438 1.00 63.03 91 ALA A CA 1
ATOM 663 C C . ALA A 1 91 ? 35.191 5.866 -62.894 1.00 63.03 91 ALA A C 1
ATOM 665 O O . ALA A 1 91 ? 35.415 7.021 -63.259 1.00 63.03 91 ALA A O 1
ATOM 666 N N . SER A 1 92 ? 36.140 4.938 -62.806 1.00 65.12 92 SER A N 1
ATOM 667 C CA . SER A 1 92 ? 37.465 5.089 -63.388 1.00 65.12 92 SER A CA 1
ATOM 668 C C . SER A 1 92 ? 37.310 5.366 -64.885 1.00 65.12 92 SER A C 1
ATOM 670 O O . SER A 1 92 ? 36.606 4.596 -65.550 1.00 65.12 92 SER A O 1
ATOM 672 N N . PRO A 1 93 ? 37.955 6.401 -65.447 1.00 59.03 93 PRO A N 1
ATOM 673 C CA . PRO A 1 93 ? 38.093 6.498 -66.888 1.00 59.03 93 PRO A CA 1
ATOM 674 C C . PRO A 1 93 ? 38.906 5.288 -67.350 1.00 59.03 93 PRO A C 1
ATOM 676 O O . PRO A 1 93 ? 40.009 5.047 -66.860 1.00 59.03 93 PRO A O 1
ATOM 679 N N . LEU A 1 94 ? 38.329 4.494 -68.248 1.00 65.94 94 LEU A N 1
ATOM 680 C CA . LEU A 1 94 ? 39.085 3.520 -69.019 1.00 65.94 94 LEU A CA 1
ATOM 681 C C . LEU A 1 94 ? 40.003 4.307 -69.957 1.00 65.94 94 LEU A C 1
ATOM 683 O O . LEU A 1 94 ? 39.545 4.781 -70.994 1.00 65.94 94 LEU A O 1
ATOM 687 N N . GLU A 1 95 ? 41.268 4.467 -69.584 1.00 54.62 95 GLU A N 1
ATOM 688 C CA . GLU A 1 95 ? 42.315 4.880 -70.518 1.00 54.62 95 GLU A CA 1
ATOM 689 C C . GLU A 1 95 ? 43.139 3.643 -70.885 1.00 54.62 95 GLU A C 1
ATOM 691 O O . GLU A 1 95 ? 43.658 2.942 -70.012 1.00 54.62 95 GLU A O 1
ATOM 696 N N . GLY A 1 96 ? 43.122 3.334 -72.184 1.00 50.53 96 GLY A N 1
ATOM 697 C CA . GLY A 1 96 ? 43.936 2.307 -72.830 1.00 50.53 96 GLY A CA 1
ATOM 698 C C . GLY A 1 96 ? 45.240 2.853 -73.388 1.00 50.53 96 GLY A C 1
ATOM 699 O O . GLY A 1 96 ? 45.531 4.052 -73.185 1.00 50.53 96 GLY A O 1
#

Radius of gyration: 29.57 Å; Cα contacts (8 Å, |Δi|>4): 22; chains: 1; bounding box: 58×40×94 Å

Foldseek 3Di:
DDPVVVVVVVVVVPDLPDDVVPPVVLVVQLVVCVVVVHDSVVSNVVSVVCVCVCVVVVVVVVVVCCVVPPVVVVVPPDPPPDPPDPDDPDPDPPDD

Nearest PDB structures (foldseek):
  4xdy-assembly1_B  TM=4.525E-01  e=4.028E+00  Candidatus Methanophaga sp.

Solvent-accessible surface area (backbone atoms only — not comparable to full-atom values): 5909 Å² total; per-residue (Å²): 133,56,75,67,56,55,51,52,51,51,50,59,71,68,47,62,93,38,86,87,36,65,61,60,56,49,50,50,52,34,49,51,32,44,74,72,67,42,55,66,70,58,27,52,48,51,49,52,51,50,45,49,54,52,52,67,46,48,52,57,50,52,50,48,51,45,39,72,76,51,46,53,65,64,70,66,75,72,72,82,80,69,87,84,74,76,76,74,81,75,79,73,79,88,78,131

Secondary structure (DSSP, 8-state):
--HHHHHHHHHHHHS-SSGGGTTHHHHHHHHHHHHTT--HHHHHHHHHHHHHHHHHHHHHHHHHHHIIIIIHHHHT---------PPP--PPP---

Sequence (96 aa):
LGLFGVMISNLISAIPITPGAVGQFDGMLYGILTVAGVNEAEAGLGVILLRVVSLWTLLPVCGLITYLFGFSRALNLSPTVLPKNEPLPSASPLEG